Protein AF-A6K7Y2-F1 (afdb_monomer_lite)

pLDDT: mean 71.73, std 15.83, range [39.34, 93.88]

Structure (mmCIF, N/CA/C/O backbone):
data_AF-A6K7Y2-F1
#
_entry.id   AF-A6K7Y2-F1
#
loop_
_atom_site.group_PDB
_atom_site.id
_atom_site.type_symbol
_atom_site.label_atom_id
_atom_site.label_alt_id
_atom_site.label_comp_id
_atom_site.label_asym_id
_atom_site.label_entity_id
_atom_site.label_seq_id
_atom_site.pdbx_PDB_ins_code
_atom_site.Cartn_x
_atom_site.Cartn_y
_atom_site.Cartn_z
_atom_site.occupancy
_atom_site.B_iso_or_equiv
_atom_site.auth_seq_id
_atom_site.auth_comp_id
_atom_site.auth_asym_id
_atom_site.auth_atom_id
_atom_site.pdbx_PDB_model_num
ATOM 1 N N . MET A 1 1 ? -3.260 12.519 -12.152 1.00 41.50 1 MET A N 1
ATOM 2 C CA . MET A 1 1 ? -4.536 11.774 -12.155 1.00 41.50 1 MET A CA 1
ATOM 3 C C . MET A 1 1 ? -4.390 10.602 -11.204 1.00 41.50 1 MET A C 1
ATOM 5 O O . MET A 1 1 ? -3.551 9.749 -11.448 1.00 41.50 1 MET A O 1
ATOM 9 N N . SER A 1 2 ? -5.113 10.604 -10.088 1.00 49.97 2 SER A N 1
ATOM 10 C CA . SER A 1 2 ? -5.206 9.451 -9.190 1.00 49.97 2 SER A CA 1
ATOM 11 C C . SER A 1 2 ? -6.330 8.547 -9.696 1.00 49.97 2 SER A C 1
ATOM 13 O O . SER A 1 2 ? -7.501 8.875 -9.508 1.00 49.97 2 SER A O 1
ATOM 15 N N . SER A 1 3 ? -5.994 7.454 -10.381 1.00 60.72 3 SER A N 1
ATOM 16 C CA . SER A 1 3 ? -6.990 6.433 -10.718 1.00 60.72 3 SER A CA 1
ATOM 17 C C . SER A 1 3 ? -7.332 5.643 -9.455 1.00 60.72 3 SER A C 1
ATOM 19 O O . SER A 1 3 ? -6.445 5.098 -8.799 1.00 60.72 3 SER A O 1
ATOM 21 N N . LEU A 1 4 ? -8.612 5.640 -9.084 1.00 67.31 4 LEU A N 1
ATOM 22 C CA . LEU A 1 4 ? -9.152 4.830 -7.994 1.00 67.31 4 LEU A CA 1
ATOM 23 C C . LEU A 1 4 ? -9.665 3.520 -8.586 1.00 67.31 4 LEU A C 1
ATOM 25 O O . LEU A 1 4 ? -10.764 3.475 -9.132 1.00 67.31 4 LEU A O 1
ATOM 29 N N . GLU A 1 5 ? -8.868 2.467 -8.459 1.00 81.81 5 GLU A N 1
ATOM 30 C CA . GLU A 1 5 ? -9.258 1.112 -8.848 1.00 81.81 5 GLU A CA 1
ATOM 31 C C . GLU A 1 5 ? -9.971 0.414 -7.682 1.00 81.81 5 GLU A C 1
ATOM 33 O O . GLU A 1 5 ? -9.577 0.554 -6.520 1.00 81.81 5 GLU A O 1
ATOM 38 N N . ARG A 1 6 ? -11.043 -0.329 -7.978 1.00 88.56 6 ARG A N 1
ATOM 39 C CA . ARG A 1 6 ? -11.842 -1.069 -6.986 1.00 88.56 6 ARG A CA 1
ATOM 40 C C . ARG A 1 6 ? -11.952 -2.533 -7.395 1.00 88.56 6 ARG A C 1
ATOM 42 O O . ARG A 1 6 ? -12.102 -2.838 -8.571 1.00 88.56 6 ARG A O 1
ATOM 49 N N . GLY A 1 7 ? -11.929 -3.428 -6.413 1.00 90.06 7 GLY A N 1
ATOM 50 C CA . GLY A 1 7 ? -12.054 -4.870 -6.621 1.00 90.06 7 GLY A CA 1
ATOM 51 C C . GLY A 1 7 ? -12.639 -5.572 -5.399 1.00 90.06 7 GLY A C 1
ATOM 52 O O . GLY A 1 7 ? -12.843 -4.949 -4.357 1.00 90.06 7 GLY A O 1
ATOM 53 N N . ILE A 1 8 ? -12.919 -6.868 -5.538 1.00 90.81 8 ILE A N 1
ATOM 54 C CA . ILE A 1 8 ? -13.474 -7.713 -4.474 1.00 90.81 8 ILE A CA 1
ATOM 55 C C . ILE A 1 8 ? -12.452 -8.796 -4.131 1.00 90.81 8 ILE A C 1
ATOM 57 O O . ILE A 1 8 ? -11.921 -9.456 -5.023 1.00 90.81 8 ILE A O 1
ATOM 61 N N . ILE A 1 9 ? -12.204 -8.986 -2.835 1.00 90.25 9 ILE A N 1
ATOM 62 C CA . ILE A 1 9 ? -11.403 -10.094 -2.311 1.00 90.25 9 ILE A CA 1
ATOM 63 C C . ILE A 1 9 ? -12.383 -11.198 -1.886 1.00 90.25 9 ILE A C 1
ATOM 65 O O . ILE A 1 9 ? -13.234 -10.935 -1.032 1.00 90.25 9 ILE A O 1
ATOM 69 N N . PRO A 1 10 ? -12.331 -12.402 -2.481 1.00 91.75 10 PRO A N 1
ATOM 70 C CA . PRO A 1 10 ? -13.220 -13.495 -2.098 1.00 91.75 10 PRO A CA 1
ATOM 71 C C . PRO A 1 10 ? -12.954 -13.958 -0.658 1.00 91.75 10 PRO A C 1
ATOM 73 O O . PRO A 1 10 ? -11.837 -13.855 -0.149 1.00 91.75 10 PRO A O 1
ATOM 76 N N . ALA A 1 11 ? -13.983 -14.496 0.003 1.00 89.12 11 ALA A N 1
ATOM 77 C CA . ALA A 1 11 ? -13.859 -15.025 1.360 1.00 89.12 11 ALA A CA 1
ATOM 78 C C . ALA A 1 11 ? -12.820 -16.157 1.409 1.00 89.12 11 ALA A C 1
ATOM 80 O O . ALA A 1 11 ? -12.877 -17.081 0.599 1.00 89.12 11 ALA A O 1
ATOM 81 N N . ASN A 1 12 ? -11.878 -16.076 2.354 1.00 88.38 12 ASN A N 1
ATOM 82 C CA . ASN A 1 12 ? -10.736 -16.995 2.478 1.00 88.38 12 ASN A CA 1
ATOM 83 C C . ASN A 1 12 ? -9.901 -17.154 1.193 1.00 88.38 12 ASN A C 1
ATOM 85 O O . ASN A 1 12 ? -9.228 -18.169 1.021 1.00 88.38 12 ASN A O 1
ATOM 89 N N . GLY A 1 13 ? -9.950 -16.178 0.286 1.00 89.75 13 GLY A N 1
ATOM 90 C CA . GLY A 1 13 ? -9.167 -16.185 -0.942 1.00 89.75 13 GLY A CA 1
ATOM 91 C C . GLY A 1 13 ? -8.154 -15.049 -1.006 1.00 89.75 13 GLY A C 1
ATOM 92 O O . GLY A 1 13 ? -7.900 -14.342 -0.032 1.00 89.75 13 GLY A O 1
ATOM 93 N N . GLU A 1 14 ? -7.576 -14.879 -2.190 1.00 90.69 14 GLU A N 1
ATOM 94 C CA . GLU A 1 14 ? -6.551 -13.881 -2.484 1.00 90.69 14 GLU A CA 1
ATOM 95 C C . GLU A 1 14 ? -6.985 -13.052 -3.699 1.00 90.69 14 GLU A C 1
ATOM 97 O O . GLU A 1 14 ? -7.597 -13.573 -4.633 1.00 90.69 14 GLU A O 1
ATOM 102 N N . ALA A 1 15 ? -6.650 -11.762 -3.699 1.00 89.12 15 ALA A N 1
ATOM 103 C CA . ALA A 1 15 ? -6.773 -10.900 -4.867 1.00 89.12 15 ALA A CA 1
ATOM 104 C C . ALA A 1 15 ? -5.389 -10.382 -5.264 1.00 89.12 15 ALA A C 1
ATOM 106 O O . ALA A 1 15 ? -4.641 -9.870 -4.431 1.00 89.12 15 ALA A O 1
ATOM 107 N N . ARG A 1 16 ? -5.055 -10.490 -6.551 1.00 89.62 16 ARG A N 1
ATOM 108 C CA . ARG A 1 16 ? -3.778 -10.020 -7.091 1.00 89.62 16 ARG A CA 1
ATOM 109 C C . ARG A 1 16 ? -3.908 -8.594 -7.602 1.00 89.62 16 ARG A C 1
ATOM 111 O O . ARG A 1 16 ? -4.732 -8.319 -8.468 1.00 89.62 16 ARG A O 1
ATOM 118 N N . VAL A 1 17 ? -3.048 -7.712 -7.104 1.00 87.62 17 VAL A N 1
ATOM 119 C CA . VAL A 1 17 ? -2.916 -6.335 -7.591 1.00 87.62 17 VAL A CA 1
ATOM 120 C C . VAL A 1 17 ? -1.608 -6.221 -8.362 1.00 87.62 17 VAL A C 1
ATOM 122 O O . VAL A 1 17 ? -0.537 -6.502 -7.825 1.00 87.62 17 VAL A O 1
ATOM 125 N N . THR A 1 18 ? -1.684 -5.815 -9.627 1.00 89.88 18 THR A N 1
ATOM 126 C CA . THR A 1 18 ? -0.509 -5.648 -10.489 1.00 89.88 18 THR A CA 1
ATOM 127 C C . THR A 1 18 ? -0.194 -4.171 -10.663 1.00 89.88 18 THR A C 1
ATOM 129 O O . THR A 1 18 ? -1.013 -3.405 -11.163 1.00 89.88 18 THR A O 1
ATOM 132 N N . VAL A 1 19 ? 1.019 -3.775 -10.280 1.00 88.00 19 VAL A N 1
ATOM 133 C CA . VAL A 1 19 ? 1.530 -2.414 -10.467 1.00 88.00 19 VAL A CA 1
ATOM 134 C C . VAL A 1 19 ? 2.485 -2.420 -11.655 1.00 88.00 19 VAL A C 1
ATOM 136 O O . VAL A 1 19 ? 3.505 -3.105 -11.626 1.00 88.00 19 VAL A O 1
ATOM 139 N N . THR A 1 20 ? 2.158 -1.660 -12.701 1.00 90.12 20 THR A N 1
ATOM 140 C CA . THR A 1 20 ? 2.992 -1.564 -13.907 1.00 90.12 20 THR A CA 1
ATOM 141 C C . THR A 1 20 ? 3.790 -0.267 -13.890 1.00 90.12 20 THR A C 1
ATOM 143 O O . THR A 1 20 ? 3.221 0.823 -13.869 1.00 90.12 20 THR A O 1
ATOM 146 N N . PHE A 1 21 ? 5.117 -0.380 -13.924 1.00 88.94 21 PHE A N 1
ATOM 147 C CA . PHE A 1 21 ? 6.033 0.756 -13.986 1.00 88.94 21 PHE A CA 1
ATOM 148 C C . PHE A 1 21 ? 6.530 0.954 -15.424 1.00 88.94 21 PHE A C 1
ATOM 150 O O . PHE A 1 21 ? 7.311 0.148 -15.920 1.00 88.94 21 PHE A O 1
ATOM 157 N N . THR A 1 22 ? 6.079 2.028 -16.084 1.00 89.06 22 THR A N 1
ATOM 158 C CA . THR A 1 22 ? 6.479 2.389 -17.461 1.00 89.06 22 THR A CA 1
ATOM 159 C C . THR A 1 22 ? 7.150 3.769 -17.461 1.00 89.06 22 THR A C 1
ATOM 161 O O . THR A 1 22 ? 6.480 4.782 -17.674 1.00 89.06 22 THR A O 1
ATOM 164 N N . PRO A 1 23 ? 8.450 3.852 -17.130 1.00 87.56 23 PRO A N 1
ATOM 165 C CA . PRO A 1 23 ? 9.168 5.120 -17.056 1.00 87.56 23 PRO A CA 1
ATOM 166 C C . PRO A 1 23 ? 9.392 5.726 -18.446 1.00 87.56 23 PRO A C 1
ATOM 168 O O . PRO A 1 23 ? 9.835 5.042 -19.363 1.00 87.56 23 PRO A O 1
ATOM 171 N N . ILE A 1 24 ? 9.146 7.031 -18.583 1.00 84.50 24 ILE A N 1
ATOM 172 C CA . ILE A 1 24 ? 9.456 7.800 -19.807 1.00 84.50 24 ILE A CA 1
ATOM 173 C C . ILE A 1 24 ? 10.901 8.328 -19.766 1.00 84.50 24 ILE A C 1
ATOM 175 O O . ILE A 1 24 ? 11.520 8.567 -20.799 1.00 84.50 24 ILE A O 1
ATOM 179 N N . GLN A 1 25 ? 11.445 8.512 -18.562 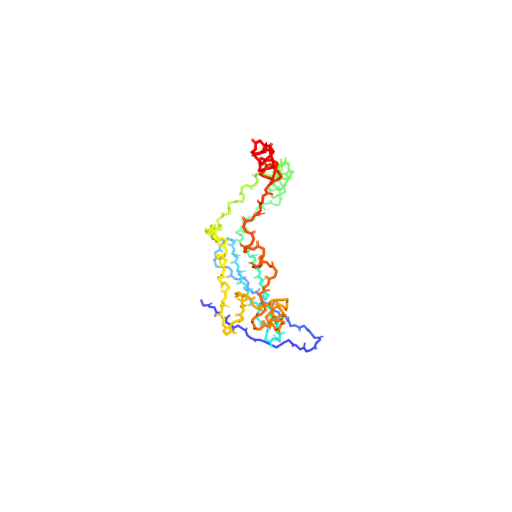1.00 84.12 25 GLN A N 1
ATOM 180 C CA . GLN A 1 25 ? 12.785 9.039 -18.318 1.00 84.12 25 GLN A CA 1
ATOM 181 C C . GLN A 1 25 ? 13.542 8.124 -17.356 1.00 84.12 25 GLN A C 1
ATOM 183 O O . GLN A 1 25 ? 12.943 7.444 -16.518 1.00 84.12 25 GLN A O 1
ATOM 188 N N . TYR A 1 26 ? 14.867 8.128 -17.472 1.00 88.50 26 TYR A N 1
ATOM 189 C CA . TYR A 1 26 ? 15.739 7.435 -16.534 1.00 88.50 26 TYR A CA 1
ATOM 190 C C . TYR A 1 26 ? 15.726 8.117 -15.168 1.00 88.50 26 TYR A C 1
ATOM 192 O O . TYR A 1 26 ? 15.689 9.342 -15.066 1.00 88.50 26 TYR A O 1
ATOM 200 N N . GLY A 1 27 ? 15.781 7.313 -14.115 1.00 86.12 27 GLY A N 1
ATOM 201 C CA . GLY A 1 27 ? 15.777 7.777 -12.741 1.00 86.12 27 GLY A CA 1
ATOM 202 C C . GLY A 1 27 ? 15.147 6.775 -11.786 1.00 86.12 27 GLY A C 1
ATOM 203 O O . GLY A 1 27 ? 14.819 5.640 -12.137 1.00 86.12 27 GLY A O 1
ATOM 204 N N . ILE A 1 28 ? 14.978 7.226 -10.549 1.00 89.38 28 ILE A N 1
ATOM 205 C CA . ILE A 1 28 ? 14.289 6.496 -9.490 1.00 89.38 28 ILE A CA 1
ATOM 206 C C . ILE A 1 28 ? 12.922 7.148 -9.311 1.00 89.38 28 ILE A C 1
ATOM 208 O O . ILE A 1 28 ? 12.830 8.362 -9.143 1.00 89.38 28 ILE A O 1
ATOM 212 N N . ALA A 1 29 ? 11.867 6.344 -9.341 1.00 88.62 29 ALA A N 1
ATOM 213 C CA . ALA A 1 29 ? 10.510 6.779 -9.065 1.00 88.62 29 ALA A CA 1
ATOM 214 C C . ALA A 1 29 ? 9.993 6.033 -7.838 1.00 88.62 29 ALA A C 1
ATOM 216 O O . ALA A 1 29 ? 10.083 4.809 -7.759 1.00 88.62 29 ALA A O 1
ATOM 217 N N . GLN A 1 30 ? 9.429 6.772 -6.889 1.00 90.38 30 GLN A N 1
ATOM 218 C CA . GLN A 1 30 ? 8.773 6.199 -5.724 1.00 90.38 30 GLN A CA 1
ATOM 219 C C . GLN A 1 30 ? 7.297 6.578 -5.749 1.00 90.38 30 GLN A C 1
ATOM 221 O O . GLN A 1 30 ? 6.949 7.739 -5.961 1.00 90.38 30 GLN A O 1
ATOM 226 N N . ILE A 1 31 ? 6.432 5.597 -5.522 1.00 89.69 31 ILE A N 1
ATOM 227 C CA . ILE A 1 31 ? 4.991 5.793 -5.415 1.00 89.69 31 ILE A CA 1
ATOM 228 C C . ILE A 1 31 ? 4.494 5.179 -4.114 1.00 89.69 31 ILE A C 1
ATOM 230 O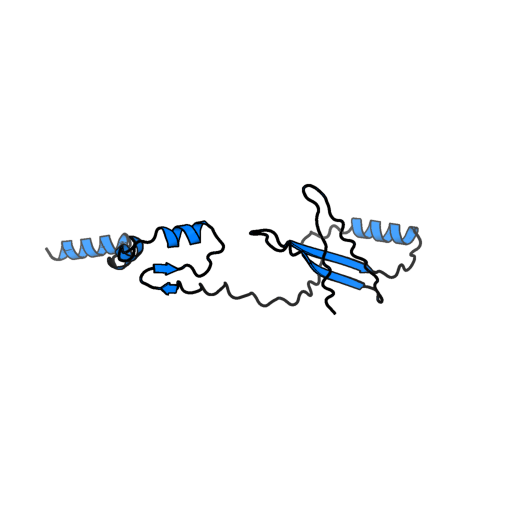 O . ILE A 1 31 ? 4.908 4.090 -3.713 1.00 89.69 31 ILE A O 1
ATOM 234 N N . LYS A 1 32 ? 3.587 5.901 -3.459 1.00 92.06 32 LYS A N 1
ATOM 235 C CA . LYS A 1 32 ? 2.827 5.414 -2.315 1.00 92.06 32 LYS A CA 1
ATOM 236 C C . LYS A 1 32 ? 1.404 5.113 -2.753 1.00 92.06 32 LYS A C 1
ATOM 238 O O . LYS A 1 32 ? 0.757 5.965 -3.358 1.00 92.06 32 LYS A O 1
ATOM 243 N N . ILE A 1 33 ? 0.930 3.916 -2.436 1.00 89.62 33 ILE A N 1
ATOM 244 C CA . ILE A 1 33 ? -0.433 3.467 -2.710 1.00 89.62 33 ILE A CA 1
ATOM 245 C C . ILE A 1 33 ? -1.069 3.089 -1.377 1.00 89.62 33 ILE A C 1
ATOM 247 O O . ILE A 1 33 ? -0.458 2.392 -0.571 1.00 89.62 33 ILE A O 1
ATOM 251 N N . GLN A 1 34 ? -2.295 3.554 -1.150 1.00 91.06 34 GLN A N 1
ATOM 252 C CA . GLN A 1 34 ? -3.089 3.175 0.014 1.00 91.06 34 GLN A CA 1
ATOM 253 C C . GLN A 1 34 ? -4.179 2.196 -0.411 1.00 91.06 34 GLN A C 1
ATOM 255 O O . GLN A 1 34 ? -5.030 2.532 -1.234 1.00 91.06 34 GLN A O 1
ATOM 260 N N . LEU A 1 35 ? -4.161 0.997 0.165 1.00 88.81 35 LEU A N 1
ATOM 261 C CA . LEU A 1 35 ? -5.204 -0.003 -0.017 1.00 88.81 35 LEU A CA 1
ATOM 262 C C . LEU A 1 35 ? -6.250 0.147 1.090 1.00 88.81 35 LEU A C 1
ATOM 264 O O . LEU A 1 35 ? -5.975 -0.112 2.261 1.00 88.81 35 LEU A O 1
ATOM 268 N N . TRP A 1 36 ? -7.457 0.541 0.697 1.00 89.81 36 TRP A N 1
ATOM 269 C CA . TRP A 1 36 ? -8.609 0.661 1.584 1.00 89.81 36 TRP A CA 1
ATOM 270 C C . TRP A 1 36 ? -9.469 -0.596 1.487 1.00 89.81 36 TRP A C 1
ATOM 272 O O . TRP A 1 36 ? -10.002 -0.896 0.419 1.00 89.81 36 TRP A O 1
ATOM 282 N N . ILE A 1 37 ? -9.631 -1.315 2.598 1.00 89.19 37 ILE A N 1
ATOM 283 C CA . ILE A 1 37 ? -10.541 -2.460 2.674 1.00 89.19 37 ILE A CA 1
ATOM 284 C C . ILE A 1 37 ? -11.819 -2.006 3.377 1.00 89.19 37 ILE A C 1
ATOM 286 O O . ILE A 1 37 ? -11.783 -1.565 4.523 1.00 89.19 37 ILE A O 1
ATOM 290 N N . SER A 1 38 ? -12.965 -2.131 2.706 1.00 86.69 38 SER A N 1
ATOM 291 C CA . SER A 1 38 ? -14.288 -1.821 3.270 1.00 86.69 38 SER A CA 1
ATOM 292 C C . SER A 1 38 ? -14.780 -2.920 4.223 1.00 86.69 38 SER A C 1
ATOM 294 O O . SER A 1 38 ? -15.881 -3.442 4.074 1.00 86.69 38 SER A O 1
ATOM 296 N N . GLN A 1 39 ? -13.946 -3.294 5.192 1.00 85.69 39 GLN A N 1
ATOM 297 C CA . GLN A 1 39 ? -14.276 -4.219 6.272 1.00 85.69 39 GLN A CA 1
ATOM 298 C C . GLN A 1 39 ? -14.377 -3.448 7.594 1.00 85.69 39 GLN A C 1
ATOM 300 O O . GLN A 1 39 ? -13.735 -2.411 7.778 1.00 85.69 39 GLN A O 1
ATOM 305 N N . PHE A 1 40 ? -15.191 -3.953 8.523 1.00 84.94 40 PHE A N 1
ATOM 306 C CA . PHE A 1 40 ? -15.352 -3.357 9.845 1.00 84.94 40 PHE A CA 1
ATOM 307 C C . PHE A 1 40 ? -14.001 -3.212 10.566 1.00 84.94 40 PHE A C 1
ATOM 309 O O . PHE A 1 40 ? -13.258 -4.183 10.695 1.00 84.94 40 PHE A O 1
ATOM 316 N N . ASN A 1 41 ? -13.709 -1.996 11.036 1.00 82.62 41 ASN A N 1
ATOM 317 C CA . ASN A 1 41 ? -12.486 -1.639 11.762 1.00 82.62 41 ASN A CA 1
ATOM 318 C C . ASN A 1 41 ? -11.164 -1.932 11.013 1.00 82.62 41 ASN A C 1
ATOM 320 O O . ASN A 1 41 ? -10.139 -2.206 11.638 1.00 82.62 41 ASN A O 1
ATOM 324 N N . SER A 1 42 ? -11.173 -1.890 9.677 1.00 85.12 42 SER A N 1
ATOM 325 C CA . SER A 1 42 ? -9.952 -2.040 8.883 1.00 85.12 42 SER A CA 1
ATOM 326 C C . SER A 1 42 ? -9.185 -0.720 8.777 1.00 85.12 42 SER A C 1
ATOM 328 O O . SER A 1 42 ? -9.772 0.340 8.549 1.00 85.12 42 SER A O 1
ATOM 330 N N . GLN A 1 43 ? -7.862 -0.787 8.929 1.00 89.94 43 GLN A N 1
ATOM 331 C CA . GLN A 1 43 ? -6.964 0.338 8.681 1.00 89.94 43 GLN A CA 1
ATOM 332 C C . GLN A 1 43 ? -6.407 0.256 7.252 1.00 89.94 43 GLN A C 1
ATOM 334 O O . GLN A 1 43 ? -6.126 -0.848 6.781 1.00 89.94 43 GLN A O 1
ATOM 339 N N . PRO A 1 44 ? -6.214 1.390 6.555 1.00 91.69 44 PRO A N 1
ATOM 340 C CA . PRO A 1 44 ? -5.621 1.381 5.224 1.00 91.69 44 PRO A CA 1
ATOM 341 C C . PRO A 1 44 ? -4.199 0.820 5.253 1.00 91.69 44 PRO A C 1
ATOM 343 O O . PRO A 1 44 ? -3.384 1.218 6.087 1.00 91.69 44 PRO A O 1
ATOM 346 N N . TYR A 1 45 ? -3.875 -0.051 4.302 1.00 89.81 45 TYR A N 1
ATOM 347 C CA . TYR A 1 45 ? -2.516 -0.560 4.146 1.00 89.81 45 TYR A CA 1
ATOM 348 C C . TYR A 1 45 ? -1.718 0.395 3.257 1.00 89.81 45 TYR A C 1
ATOM 350 O O . TYR A 1 45 ? -2.090 0.636 2.108 1.00 89.81 45 TYR A O 1
ATOM 358 N N . GLU A 1 46 ? -0.622 0.948 3.780 1.00 91.94 46 GLU A N 1
ATOM 359 C CA . GLU A 1 46 ? 0.303 1.772 2.998 1.00 91.94 46 GLU A CA 1
ATOM 360 C C . GLU A 1 46 ? 1.358 0.884 2.332 1.00 91.94 46 GLU A C 1
ATOM 362 O O . GLU A 1 46 ? 2.165 0.233 2.996 1.00 91.94 46 GLU A O 1
ATOM 367 N N . CYS A 1 47 ? 1.367 0.876 1.002 1.00 89.06 47 CYS A N 1
ATOM 368 C CA . CYS A 1 47 ? 2.361 0.185 0.197 1.00 89.06 47 CYS A CA 1
ATOM 369 C C . CYS A 1 47 ? 3.252 1.210 -0.506 1.00 89.06 47 CYS A C 1
ATOM 371 O O . CYS A 1 47 ? 2.765 2.120 -1.182 1.00 89.06 47 CYS A O 1
ATOM 373 N N . VAL A 1 48 ? 4.567 1.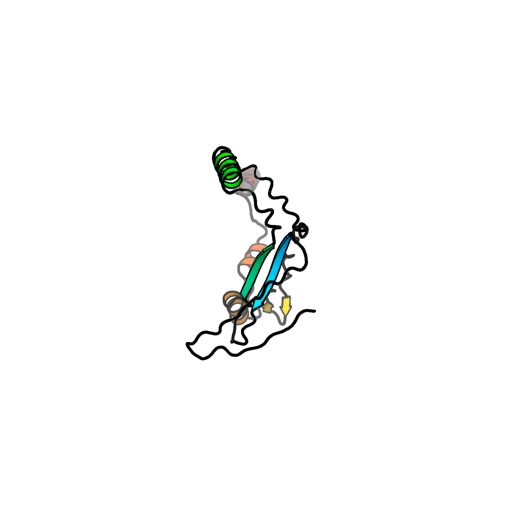051 -0.370 1.00 92.62 48 VAL A N 1
ATOM 374 C CA . VAL A 1 48 ? 5.559 1.916 -1.013 1.00 92.62 48 VAL A CA 1
ATOM 375 C C . VAL A 1 48 ? 6.295 1.110 -2.071 1.00 92.62 48 VAL A C 1
ATOM 377 O O . VAL A 1 48 ? 6.943 0.115 -1.756 1.00 92.62 48 VAL A O 1
ATOM 380 N N . PHE A 1 49 ? 6.212 1.553 -3.321 1.00 91.81 49 PHE A N 1
ATOM 381 C CA . PHE A 1 49 ? 6.907 0.933 -4.441 1.00 91.81 49 PHE A CA 1
ATOM 382 C C . PHE A 1 49 ? 8.012 1.860 -4.929 1.00 91.81 49 PHE A C 1
ATOM 384 O O . PHE A 1 49 ? 7.782 3.051 -5.148 1.00 91.81 49 PHE A O 1
ATOM 391 N N . THR A 1 50 ? 9.200 1.298 -5.132 1.00 93.88 50 THR A N 1
ATOM 392 C CA . THR A 1 50 ? 10.353 2.011 -5.684 1.00 93.88 50 THR A CA 1
ATOM 393 C C . THR A 1 50 ? 10.741 1.351 -6.999 1.00 93.88 50 THR A C 1
ATOM 395 O O . THR A 1 50 ? 11.228 0.222 -7.015 1.00 93.88 50 THR A O 1
ATOM 398 N N . GLY A 1 51 ? 10.500 2.050 -8.105 1.00 90.88 51 GLY A N 1
ATOM 399 C CA . GLY A 1 51 ? 10.942 1.666 -9.439 1.00 90.88 51 GLY A CA 1
ATOM 400 C C . GLY A 1 51 ? 12.247 2.372 -9.784 1.00 90.88 51 GLY A C 1
ATOM 401 O O . GLY A 1 51 ? 12.420 3.553 -9.487 1.00 90.88 51 GLY A O 1
ATOM 402 N N . THR A 1 52 ? 13.173 1.663 -10.423 1.00 90.12 52 THR A N 1
ATOM 403 C CA . THR A 1 52 ? 14.406 2.271 -10.934 1.00 90.12 52 THR A CA 1
ATOM 404 C C . THR A 1 52 ? 14.537 2.000 -12.423 1.00 90.12 52 THR A C 1
ATOM 406 O O . THR A 1 52 ? 14.278 0.893 -12.890 1.00 90.12 52 THR A O 1
ATOM 409 N N . CYS A 1 53 ? 14.907 3.032 -13.170 1.00 86.81 53 CYS A N 1
ATOM 410 C CA . CYS A 1 53 ? 15.127 2.997 -14.603 1.00 86.81 53 CYS A CA 1
ATOM 411 C C . CYS A 1 53 ? 16.516 3.567 -14.867 1.00 86.81 53 CYS A C 1
ATOM 413 O O . CYS A 1 53 ? 16.727 4.771 -14.740 1.00 86.81 53 CYS A O 1
ATOM 415 N N . HIS A 1 54 ? 17.473 2.713 -15.205 1.00 79.12 54 HIS A N 1
ATOM 416 C CA . HIS A 1 54 ? 18.831 3.143 -15.515 1.00 79.12 54 HIS A CA 1
ATOM 417 C C . HIS A 1 54 ? 19.085 2.963 -17.008 1.00 79.12 54 HIS A C 1
ATOM 419 O O . HIS A 1 54 ? 18.674 1.937 -17.561 1.00 79.12 54 HIS A O 1
ATOM 425 N N . PRO A 1 55 ? 19.768 3.914 -17.669 1.00 77.94 55 PRO A N 1
ATOM 426 C CA . PRO A 1 55 ? 20.262 3.666 -19.006 1.00 77.94 55 PRO A CA 1
ATOM 427 C C . PRO A 1 55 ? 21.268 2.533 -18.872 1.00 77.94 55 PRO A C 1
ATOM 429 O O . PRO A 1 55 ? 22.291 2.675 -18.200 1.00 77.94 55 PRO A O 1
ATOM 432 N N . ASN A 1 56 ? 20.967 1.386 -19.470 1.00 62.81 56 ASN A N 1
ATOM 433 C CA . ASN A 1 56 ? 21.957 0.337 -19.611 1.00 62.81 56 ASN A CA 1
ATOM 434 C C . ASN A 1 56 ? 22.949 0.814 -20.676 1.00 62.81 56 ASN A C 1
ATOM 436 O O . ASN A 1 56 ? 22.845 0.467 -21.849 1.00 62.81 56 ASN A O 1
ATOM 440 N N . ILE A 1 57 ? 23.879 1.686 -20.278 1.00 60.44 57 ILE A N 1
ATOM 441 C CA . ILE A 1 57 ? 25.151 1.797 -20.979 1.00 60.44 57 ILE A CA 1
ATOM 442 C C . ILE A 1 57 ? 25.749 0.416 -20.779 1.00 60.44 57 ILE A C 1
ATOM 444 O O . ILE A 1 57 ? 26.186 0.101 -19.674 1.00 60.44 57 ILE A O 1
ATOM 448 N N . ALA A 1 58 ? 25.637 -0.434 -21.797 1.00 58.19 58 ALA A N 1
ATOM 449 C CA . ALA A 1 58 ? 26.158 -1.786 -21.777 1.00 58.19 58 ALA A CA 1
ATOM 450 C C . ALA A 1 58 ? 27.675 -1.706 -21.574 1.00 58.19 58 ALA A C 1
ATOM 452 O O . ALA A 1 58 ? 28.445 -1.632 -22.529 1.00 58.19 58 ALA A O 1
ATOM 453 N N . LEU A 1 59 ? 28.105 -1.648 -20.315 1.00 59.50 59 LEU A N 1
ATOM 454 C CA . LEU A 1 59 ? 29.505 -1.755 -19.964 1.00 59.50 59 LEU A CA 1
ATOM 455 C C . LEU A 1 59 ? 29.928 -3.178 -20.337 1.00 59.50 59 LEU A C 1
ATOM 457 O O . LEU A 1 59 ? 29.214 -4.128 -19.988 1.00 59.50 59 LEU A O 1
ATOM 461 N N . PRO A 1 60 ? 31.059 -3.360 -21.038 1.00 68.69 60 PRO A N 1
ATOM 462 C CA . PRO A 1 60 ? 31.624 -4.683 -21.249 1.00 68.69 60 PRO A CA 1
ATOM 463 C C . PRO A 1 60 ? 31.683 -5.426 -19.910 1.00 68.69 60 PRO A C 1
ATOM 465 O O . PRO A 1 60 ? 32.049 -4.836 -18.891 1.00 68.69 60 PRO A O 1
ATOM 468 N N . LEU A 1 61 ? 31.319 -6.713 -19.897 1.00 69.12 61 LEU A N 1
ATOM 469 C CA . LEU A 1 61 ? 31.233 -7.544 -18.683 1.00 69.12 61 LEU A CA 1
ATOM 470 C C . LEU A 1 61 ? 32.476 -7.412 -17.777 1.00 69.12 61 LEU A C 1
ATOM 472 O O . LEU A 1 61 ? 32.376 -7.476 -16.551 1.00 69.12 61 LEU A O 1
ATOM 476 N N . GLU A 1 62 ? 33.635 -7.183 -18.391 1.00 66.62 62 GLU A N 1
ATOM 477 C CA . GLU A 1 62 ? 34.920 -6.988 -17.730 1.00 66.62 62 GLU A CA 1
ATOM 478 C C . GLU A 1 62 ? 35.012 -5.674 -16.933 1.00 66.62 62 GLU A C 1
ATOM 480 O O . GLU A 1 62 ? 35.527 -5.653 -15.815 1.00 66.62 62 GLU A O 1
ATOM 485 N N . GLU A 1 63 ? 34.461 -4.577 -17.455 1.00 65.00 63 GLU A N 1
ATOM 486 C CA . GLU A 1 63 ? 34.394 -3.294 -16.747 1.00 65.00 63 GLU A CA 1
ATOM 487 C C . GLU A 1 63 ? 33.364 -3.331 -15.618 1.00 65.00 63 GLU A C 1
ATOM 489 O O . GLU A 1 63 ? 33.632 -2.827 -14.525 1.00 65.00 63 GLU A O 1
ATOM 494 N N . PHE A 1 64 ? 32.233 -4.012 -15.834 1.00 65.62 64 PHE A N 1
ATOM 495 C CA . PHE A 1 64 ? 31.233 -4.249 -14.792 1.00 65.62 64 PHE A CA 1
ATOM 496 C C . PHE A 1 64 ? 31.823 -5.035 -13.611 1.00 65.62 64 PHE A C 1
ATOM 498 O O . PHE A 1 64 ? 31.659 -4.635 -12.456 1.00 65.62 64 PHE A O 1
ATOM 505 N N . LYS A 1 65 ? 32.575 -6.115 -13.881 1.00 69.06 65 LYS A N 1
ATOM 506 C CA . LYS A 1 65 ? 33.284 -6.882 -12.841 1.00 69.06 65 LYS A CA 1
ATOM 507 C C . LYS A 1 65 ? 34.318 -6.026 -12.109 1.00 69.06 65 LYS A C 1
ATOM 509 O O . LYS A 1 65 ? 34.301 -5.980 -10.883 1.00 69.06 65 LYS A O 1
ATOM 514 N N . ARG A 1 66 ? 35.152 -5.273 -12.839 1.00 69.50 66 ARG A N 1
ATOM 515 C CA . ARG A 1 66 ? 36.159 -4.369 -12.250 1.00 69.50 66 ARG A CA 1
ATOM 516 C C . ARG A 1 66 ? 35.548 -3.298 -11.345 1.0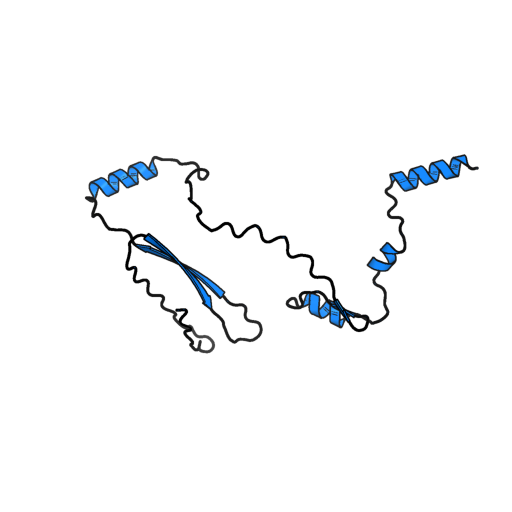0 69.50 66 ARG A C 1
ATOM 518 O O . ARG A 1 66 ? 36.107 -3.022 -10.284 1.00 69.50 66 ARG A O 1
ATOM 525 N N . LEU A 1 67 ? 34.431 -2.686 -11.741 1.00 64.12 67 LEU A N 1
ATOM 526 C CA . LEU A 1 67 ? 33.730 -1.689 -10.923 1.00 64.12 67 LEU A CA 1
ATOM 527 C C . LEU A 1 67 ? 33.099 -2.318 -9.678 1.00 64.12 67 LEU A C 1
ATOM 529 O O . LEU A 1 67 ? 33.228 -1.766 -8.586 1.00 64.12 67 LEU A O 1
ATOM 533 N N . ASN A 1 68 ? 32.478 -3.490 -9.815 1.00 62.09 68 ASN A N 1
ATOM 534 C CA . ASN A 1 68 ? 31.853 -4.187 -8.694 1.00 62.09 68 ASN A CA 1
ATOM 535 C C . ASN A 1 68 ? 32.901 -4.687 -7.678 1.00 62.09 68 ASN A C 1
ATOM 537 O O . ASN A 1 68 ? 32.729 -4.529 -6.472 1.00 62.09 68 ASN A O 1
ATOM 541 N N . ASP A 1 69 ? 34.046 -5.192 -8.145 1.00 65.56 69 ASP A N 1
ATOM 542 C CA . ASP A 1 69 ? 35.160 -5.603 -7.280 1.00 65.56 69 ASP A CA 1
ATOM 543 C C . ASP A 1 69 ? 35.851 -4.410 -6.599 1.00 65.56 69 ASP A C 1
ATOM 545 O O . ASP A 1 69 ? 36.318 -4.530 -5.464 1.00 65.56 69 ASP A O 1
ATOM 549 N N . ARG A 1 70 ? 35.878 -3.232 -7.242 1.00 58.88 70 ARG A N 1
ATOM 550 C CA . ARG A 1 70 ? 36.297 -1.975 -6.597 1.00 58.88 70 ARG A CA 1
ATOM 551 C C . ARG A 1 70 ? 35.297 -1.526 -5.534 1.00 58.88 70 ARG A C 1
ATOM 553 O O . ARG A 1 70 ? 35.727 -1.134 -4.455 1.00 58.88 70 ARG A O 1
ATOM 560 N N . SER A 1 71 ? 33.995 -1.632 -5.800 1.00 56.78 71 SER A N 1
ATOM 561 C CA . SER A 1 71 ? 32.939 -1.286 -4.839 1.00 56.78 71 SER A CA 1
ATOM 562 C C . SER A 1 71 ? 32.981 -2.181 -3.594 1.00 56.78 71 SER A C 1
ATOM 564 O O . SER A 1 71 ? 32.876 -1.676 -2.481 1.00 56.78 71 SER A O 1
ATOM 566 N N . LYS A 1 72 ? 33.280 -3.478 -3.752 1.00 59.62 72 LYS A N 1
ATOM 567 C CA . LYS A 1 72 ? 33.480 -4.423 -2.635 1.00 59.62 72 LYS A CA 1
ATOM 568 C C . LYS A 1 72 ? 34.734 -4.154 -1.793 1.00 59.62 72 LYS A C 1
ATOM 570 O O . LYS A 1 72 ? 34.794 -4.591 -0.648 1.00 59.62 72 LYS A O 1
ATOM 575 N N . LYS A 1 73 ? 35.744 -3.467 -2.343 1.00 54.06 73 LYS A N 1
ATOM 576 C CA . LYS A 1 73 ? 36.980 -3.093 -1.625 1.00 54.06 73 LYS A CA 1
ATOM 577 C C . LYS A 1 73 ? 36.879 -1.764 -0.886 1.00 54.06 73 LYS A C 1
ATOM 579 O O . LYS A 1 73 ? 37.765 -1.451 -0.093 1.00 54.06 73 LYS A O 1
ATOM 584 N N . VAL A 1 74 ? 35.811 -1.000 -1.100 1.00 47.22 74 VAL A N 1
ATOM 585 C CA . VAL A 1 74 ? 35.498 0.127 -0.230 1.00 47.22 74 VAL A CA 1
ATOM 586 C C . VAL A 1 74 ? 34.703 -0.430 0.946 1.00 47.22 74 VAL A C 1
ATOM 588 O O . VAL A 1 74 ? 33.485 -0.564 0.885 1.00 47.22 74 VAL A O 1
ATOM 591 N N . ASN A 1 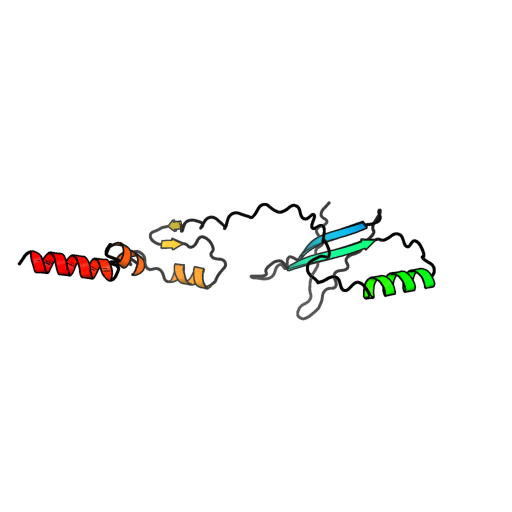75 ? 35.399 -0.765 2.035 1.00 54.78 75 ASN A N 1
ATOM 592 C CA . ASN A 1 75 ? 34.759 -0.815 3.345 1.00 54.78 75 ASN A CA 1
ATOM 593 C C . ASN A 1 75 ? 34.417 0.635 3.702 1.00 54.78 75 ASN A C 1
ATOM 595 O O . ASN A 1 75 ? 35.191 1.331 4.355 1.00 54.78 75 ASN A O 1
ATOM 599 N N . VAL A 1 76 ? 33.312 1.133 3.143 1.00 51.22 76 VAL A N 1
ATOM 600 C CA . VAL A 1 76 ? 32.680 2.336 3.661 1.00 51.22 76 VAL A CA 1
ATOM 601 C C . VAL A 1 76 ? 32.120 1.891 5.008 1.00 51.22 76 VAL A C 1
ATOM 603 O O . VAL A 1 76 ? 31.291 0.975 5.025 1.00 51.22 76 VAL A O 1
ATOM 606 N N . PRO A 1 77 ? 32.526 2.492 6.139 1.00 46.31 77 PRO A N 1
ATOM 607 C CA . PRO A 1 77 ? 31.729 2.372 7.343 1.00 46.31 77 PRO A CA 1
A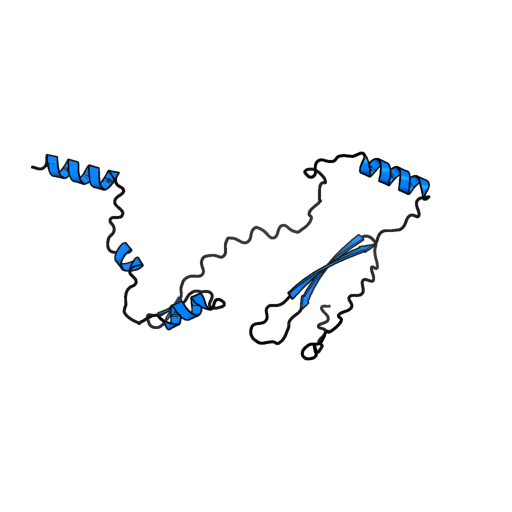TOM 608 C C . PRO A 1 77 ? 30.291 2.733 6.969 1.00 46.31 77 PRO A C 1
ATOM 610 O O . PRO A 1 77 ? 30.069 3.719 6.258 1.00 46.31 77 PRO A O 1
ATOM 613 N N . LEU A 1 78 ? 29.322 1.949 7.441 1.00 48.66 78 LEU A N 1
ATOM 614 C CA . LEU A 1 78 ? 27.887 2.142 7.193 1.00 48.66 78 LEU A CA 1
ATOM 615 C C . LEU A 1 78 ? 27.394 3.578 7.510 1.00 48.66 78 LEU A C 1
ATOM 617 O O . LEU A 1 78 ? 26.294 3.961 7.130 1.00 48.66 78 LEU A O 1
ATOM 621 N N . GLU A 1 79 ? 28.226 4.400 8.149 1.00 48.62 79 GLU A N 1
ATOM 622 C CA . GLU A 1 79 ? 27.979 5.797 8.488 1.00 48.62 79 GLU A CA 1
ATOM 623 C C . GLU A 1 79 ? 28.166 6.836 7.363 1.00 48.62 79 GLU A C 1
ATOM 625 O O . GLU A 1 79 ? 27.801 7.987 7.592 1.00 48.62 79 GLU A O 1
ATOM 630 N N . LYS A 1 80 ? 28.731 6.531 6.176 1.00 49.44 80 LYS A N 1
ATOM 631 C CA . LYS A 1 80 ? 29.039 7.595 5.175 1.00 49.44 80 LYS A CA 1
ATOM 632 C C . LYS A 1 80 ? 28.770 7.290 3.696 1.00 49.44 80 LYS A C 1
ATOM 634 O O . LYS A 1 80 ? 29.316 7.972 2.829 1.00 49.44 80 LYS A O 1
ATOM 639 N N . THR A 1 81 ? 27.869 6.371 3.353 1.00 41.00 81 THR A N 1
ATOM 640 C CA . THR A 1 81 ? 27.115 6.574 2.103 1.00 41.00 81 THR A CA 1
ATOM 641 C C . THR A 1 81 ? 26.178 7.742 2.348 1.00 41.00 81 THR A C 1
ATOM 643 O O . THR A 1 81 ? 25.194 7.608 3.071 1.00 41.00 81 THR A O 1
ATOM 646 N N . ALA A 1 82 ? 26.514 8.904 1.790 1.00 46.72 82 ALA A N 1
ATOM 647 C CA . ALA A 1 82 ? 25.604 10.028 1.693 1.00 46.72 82 ALA A CA 1
ATOM 648 C C . ALA A 1 82 ? 24.398 9.591 0.851 1.00 46.72 82 ALA A C 1
ATOM 650 O O . ALA A 1 82 ? 24.353 9.776 -0.363 1.00 46.72 82 ALA A O 1
ATOM 651 N N . TYR A 1 83 ? 23.419 8.974 1.513 1.00 42.62 83 TYR A N 1
ATOM 652 C CA . TYR A 1 83 ? 22.040 9.011 1.082 1.00 42.62 83 TYR A CA 1
ATOM 653 C C . TYR A 1 83 ? 21.713 10.492 1.011 1.00 42.62 83 TYR A C 1
ATOM 655 O O . TYR A 1 83 ? 21.503 11.141 2.035 1.00 42.62 83 TYR A O 1
ATOM 663 N N . VAL A 1 84 ? 21.748 11.057 -0.189 1.00 39.34 84 VAL A N 1
ATOM 664 C CA . VAL A 1 84 ? 21.147 12.360 -0.418 1.00 39.34 84 VAL A CA 1
ATOM 665 C C . VAL A 1 84 ? 19.646 12.133 -0.274 1.00 39.34 84 VAL A C 1
ATOM 667 O O . VAL A 1 84 ? 18.929 11.820 -1.219 1.00 39.34 84 VAL A O 1
ATOM 670 N N . GLN A 1 85 ? 19.199 12.178 0.976 1.00 43.53 85 GLN A N 1
ATOM 671 C CA . GLN A 1 85 ? 17.812 12.165 1.377 1.00 43.53 85 GLN A CA 1
ATOM 672 C C . GLN A 1 85 ? 17.224 13.520 0.987 1.00 43.53 85 GLN A C 1
ATOM 674 O O . GLN A 1 85 ? 17.083 14.405 1.821 1.00 43.53 85 GLN A O 1
ATOM 679 N N . PHE A 1 86 ? 16.863 13.693 -0.283 1.00 45.50 86 PHE A N 1
ATOM 680 C CA . PHE A 1 86 ? 15.846 14.679 -0.638 1.00 45.50 86 PHE A CA 1
ATOM 681 C C . PHE A 1 86 ? 14.470 14.041 -0.468 1.00 45.50 86 PHE A C 1
ATOM 683 O O . PHE A 1 86 ? 13.706 13.871 -1.412 1.00 45.50 86 PHE A O 1
ATOM 690 N N . TYR A 1 87 ? 14.146 13.704 0.776 1.00 49.66 87 TYR A N 1
ATOM 691 C CA . TYR A 1 87 ? 12.775 13.911 1.207 1.00 49.66 87 TYR A CA 1
ATOM 692 C C . TYR A 1 87 ? 12.687 15.417 1.474 1.00 49.66 87 TYR A C 1
ATOM 694 O O . TYR A 1 87 ? 13.603 15.948 2.111 1.00 49.66 87 TYR A O 1
ATOM 702 N N . PRO A 1 88 ? 11.649 16.150 1.038 1.00 42.69 88 PRO A N 1
ATOM 703 C CA . PRO A 1 88 ? 11.321 17.360 1.768 1.00 42.69 88 PRO A CA 1
ATOM 704 C C . PRO A 1 88 ? 11.197 16.919 3.224 1.00 42.69 88 PRO A C 1
ATOM 706 O O . PRO A 1 88 ? 10.365 16.067 3.543 1.00 42.69 88 PRO A O 1
ATOM 709 N N . THR A 1 89 ? 12.093 17.412 4.080 1.00 42.25 89 THR A N 1
ATOM 710 C CA . THR A 1 89 ? 11.943 17.312 5.524 1.00 42.25 89 THR A CA 1
ATOM 711 C C . THR A 1 89 ? 10.567 17.879 5.795 1.00 42.25 89 THR A C 1
ATOM 713 O O . THR A 1 89 ? 10.373 19.094 5.753 1.00 42.25 89 THR A O 1
ATOM 716 N N . VAL A 1 90 ? 9.583 16.999 5.976 1.00 48.53 90 VAL A N 1
ATOM 717 C CA . VAL A 1 90 ? 8.284 17.389 6.492 1.00 48.53 90 VAL A CA 1
ATOM 718 C C . VAL A 1 90 ? 8.653 17.946 7.849 1.00 48.53 90 VAL A C 1
ATOM 720 O O . VAL A 1 90 ? 9.113 17.198 8.716 1.00 48.53 90 VAL A O 1
ATOM 723 N N . ALA A 1 91 ? 8.644 19.278 7.936 1.00 51.78 91 ALA A N 1
ATOM 724 C CA . ALA A 1 91 ? 9.029 20.028 9.113 1.00 51.78 91 ALA A CA 1
ATOM 725 C C . ALA A 1 91 ? 8.451 19.286 10.304 1.00 51.78 91 ALA A C 1
ATOM 727 O O . ALA A 1 91 ? 7.253 19.000 10.272 1.00 51.78 91 ALA A O 1
ATOM 728 N N . GLN A 1 92 ? 9.321 18.894 11.246 1.00 50.66 92 GLN A N 1
ATOM 729 C CA . GLN A 1 92 ? 8.965 18.100 12.417 1.00 50.66 92 GLN A CA 1
ATOM 730 C C . GLN A 1 92 ? 7.562 18.494 12.843 1.00 50.66 92 GLN A C 1
ATOM 732 O O . GLN A 1 92 ? 7.356 19.621 13.306 1.00 50.66 92 GLN A O 1
ATOM 737 N N . ALA A 1 93 ? 6.591 17.614 12.575 1.00 53.81 93 ALA A N 1
ATOM 738 C CA . ALA A 1 93 ? 5.235 17.861 12.999 1.00 53.81 93 ALA A CA 1
ATOM 739 C C . ALA A 1 93 ? 5.362 18.079 14.500 1.00 53.81 93 ALA A C 1
ATOM 741 O O . ALA A 1 93 ? 5.818 17.184 15.223 1.00 53.81 93 ALA A O 1
ATOM 742 N N . LYS A 1 94 ? 5.086 19.316 14.943 1.00 51.97 94 LYS A N 1
ATOM 743 C CA . LYS A 1 94 ? 4.960 19.654 16.359 1.00 51.97 94 LYS A CA 1
ATOM 744 C C . LYS A 1 94 ? 4.239 18.474 16.987 1.00 51.97 94 LYS A C 1
ATOM 746 O O . LYS A 1 94 ? 3.191 18.097 16.459 1.00 51.97 94 LYS A O 1
ATOM 751 N N . LYS A 1 95 ? 4.817 17.890 18.050 1.00 48.59 95 LYS A N 1
ATOM 752 C CA . LYS A 1 95 ? 4.143 16.882 18.889 1.00 48.59 95 LYS A CA 1
ATOM 753 C C . LYS A 1 95 ? 2.662 17.244 18.890 1.00 48.59 95 LYS A C 1
ATOM 755 O O . LYS A 1 95 ? 2.411 18.417 19.206 1.00 48.59 95 LYS A O 1
ATOM 760 N N . PRO A 1 96 ? 1.743 16.350 18.464 1.00 50.31 96 PRO A N 1
ATOM 761 C CA . PRO A 1 96 ? 0.341 16.709 18.346 1.00 50.31 96 PRO A CA 1
ATOM 762 C C . PRO A 1 96 ? -0.019 17.423 19.635 1.00 50.31 96 PRO A C 1
ATOM 764 O O . PRO A 1 96 ? 0.220 16.895 20.728 1.00 50.31 96 PRO A O 1
ATOM 767 N N . GLN A 1 97 ? -0.400 18.699 19.496 1.00 56.03 97 GLN A N 1
ATOM 768 C CA . GLN A 1 97 ? -0.833 19.502 20.628 1.00 56.03 97 GLN A CA 1
ATOM 769 C C . GLN A 1 97 ? -1.815 18.612 21.361 1.00 56.03 97 GLN A C 1
ATOM 771 O O . GLN A 1 97 ? -2.725 18.112 20.704 1.00 56.03 97 GLN A O 1
ATOM 776 N N . LYS A 1 98 ? -1.565 18.327 22.648 1.00 59.06 98 LYS A N 1
ATOM 777 C CA . LYS A 1 98 ? -2.459 17.499 23.459 1.00 59.06 98 LYS A CA 1
ATOM 778 C C . LYS A 1 98 ? -3.864 18.031 23.217 1.00 59.06 98 LYS A C 1
ATOM 780 O O . LYS A 1 98 ? -4.175 19.137 23.662 1.00 59.06 98 LYS A O 1
ATOM 785 N N . LEU A 1 99 ? -4.627 17.314 22.397 1.00 57.53 99 LEU A N 1
ATOM 786 C CA . LEU A 1 99 ? -5.955 17.737 22.015 1.00 57.53 99 LEU A CA 1
ATOM 787 C C . LEU A 1 99 ? -6.724 17.743 23.327 1.00 57.53 99 LEU A C 1
ATOM 789 O O . LEU A 1 99 ? -6.680 16.769 24.082 1.00 57.53 99 LEU A O 1
ATOM 793 N N . LYS A 1 100 ? -7.246 18.922 23.661 1.00 60.84 100 LYS A N 1
ATOM 794 C CA . LYS A 1 100 ? -7.832 19.194 24.967 1.00 60.84 100 LYS A CA 1
ATOM 795 C C . LYS A 1 100 ? -8.943 18.173 25.195 1.00 60.84 100 LYS A C 1
ATOM 797 O O . LYS A 1 100 ? -9.722 17.913 24.282 1.00 60.84 100 LYS A O 1
ATOM 802 N N . GLU A 1 101 ? -8.960 17.574 26.379 1.00 65.88 101 GLU A N 1
ATOM 803 C CA . GLU A 1 101 ? -10.072 16.727 26.803 1.00 65.88 101 GLU A CA 1
ATOM 804 C C . GLU A 1 101 ? -11.358 17.556 26.703 1.00 65.88 101 GLU A C 1
ATOM 806 O O . GLU A 1 101 ? -11.366 18.734 27.069 1.00 65.88 101 GLU A O 1
ATOM 811 N N . ILE A 1 102 ? -12.393 16.974 26.103 1.00 73.56 102 ILE A N 1
ATOM 812 C CA . ILE A 1 102 ? -13.660 17.660 25.857 1.00 73.56 102 ILE A CA 1
ATOM 813 C C . ILE A 1 102 ? -14.583 17.324 27.021 1.00 73.56 102 ILE A C 1
ATOM 815 O O . ILE A 1 102 ? -14.877 16.150 27.245 1.00 73.56 102 ILE A O 1
ATOM 819 N N . ASP A 1 103 ? -15.046 18.342 27.737 1.00 73.38 103 ASP A N 1
ATOM 820 C CA . ASP A 1 103 ? -16.070 18.180 28.764 1.00 73.38 103 ASP A CA 1
ATOM 821 C C . ASP A 1 103 ? -17.453 18.307 28.116 1.00 73.38 103 ASP A C 1
ATOM 823 O O . ASP A 1 103 ? -17.778 19.319 27.489 1.00 73.38 103 ASP A O 1
ATOM 827 N N . TYR A 1 104 ? -18.270 17.265 28.240 1.00 71.75 104 TYR A N 1
ATOM 828 C CA . TYR A 1 104 ? -19.637 17.236 27.736 1.00 71.75 104 TYR A CA 1
ATOM 829 C C . TYR A 1 104 ? -20.535 16.539 28.754 1.00 71.75 104 TYR A C 1
ATOM 831 O O . TYR A 1 104 ? -20.329 15.367 29.050 1.00 71.75 104 TYR A O 1
ATOM 839 N N . GLN A 1 105 ? -21.534 17.255 29.279 1.00 67.25 105 GLN A N 1
ATOM 840 C CA . GLN A 1 105 ? -22.504 16.718 30.248 1.00 67.25 105 GLN A CA 1
ATOM 841 C C . GLN A 1 105 ? -21.835 16.047 31.469 1.00 67.25 105 GLN A C 1
ATOM 843 O O . GLN A 1 105 ? -22.163 14.917 31.814 1.00 67.25 105 GLN A O 1
ATOM 848 N N . ASP A 1 106 ? -20.853 16.723 32.081 1.00 70.94 106 ASP A N 1
ATOM 849 C CA . ASP A 1 106 ? -20.050 16.235 33.223 1.00 70.94 106 ASP A CA 1
ATOM 850 C C . ASP A 1 106 ? -19.212 14.970 32.951 1.00 70.94 106 ASP A C 1
ATOM 852 O O . ASP A 1 106 ? -18.637 14.377 33.869 1.00 70.94 106 ASP A O 1
ATOM 856 N N . LEU A 1 107 ? -19.103 14.573 31.681 1.00 73.44 107 LEU A N 1
ATOM 857 C CA . LEU A 1 107 ? -18.254 13.490 31.205 1.00 73.44 107 LEU A CA 1
ATOM 858 C C . LEU A 1 107 ? -17.067 14.067 30.434 1.00 73.44 107 LEU A C 1
ATOM 860 O O . LEU A 1 107 ? -17.198 14.997 29.637 1.00 73.44 107 LEU A O 1
ATOM 864 N N . ARG A 1 108 ? -15.891 13.486 30.663 1.00 77.06 108 ARG A N 1
ATOM 865 C CA . ARG A 1 108 ? -14.619 13.929 30.098 1.00 77.06 108 ARG A CA 1
ATOM 866 C C . ARG A 1 108 ? -14.195 12.970 29.001 1.00 77.06 108 ARG A C 1
ATOM 868 O O . ARG A 1 108 ? -13.803 11.826 29.261 1.00 77.06 108 ARG A O 1
ATOM 875 N N . PHE A 1 109 ? -14.271 13.444 27.767 1.00 81.75 109 PHE A N 1
ATOM 876 C CA . PHE A 1 109 ? -13.962 12.664 26.581 1.00 81.75 109 PHE A CA 1
ATOM 877 C C . PHE A 1 109 ? -12.494 12.857 26.182 1.00 81.75 109 PHE A C 1
ATOM 879 O O . PHE A 1 109 ? -12.046 13.991 25.968 1.00 81.75 109 PHE A O 1
ATOM 886 N N . PRO A 1 110 ? -11.725 11.762 26.045 1.00 80.00 110 PRO A N 1
ATOM 887 C CA . PRO A 1 110 ? -10.447 11.795 25.354 1.00 80.00 110 PRO A CA 1
ATOM 888 C C . PRO A 1 110 ? -10.639 12.278 23.916 1.00 80.00 110 PRO A C 1
ATOM 890 O O . PRO A 1 110 ? -11.623 11.939 23.263 1.00 80.00 110 PRO A O 1
ATOM 893 N N . ALA A 1 111 ? -9.667 13.025 23.400 1.00 76.00 111 ALA A N 1
ATOM 894 C CA . ALA A 1 111 ? -9.725 13.545 22.036 1.00 76.00 111 ALA A CA 1
ATOM 895 C C . ALA A 1 111 ? -9.653 12.464 20.942 1.00 76.00 111 ALA A C 1
ATOM 897 O O . ALA A 1 111 ? -9.994 12.737 19.794 1.00 76.00 111 ALA A O 1
ATOM 898 N N . ASP A 1 112 ? -9.200 11.259 21.289 1.00 78.69 112 ASP A N 1
ATOM 899 C CA . ASP A 1 112 ? -9.192 10.100 20.404 1.00 78.69 112 ASP A CA 1
ATOM 900 C C . ASP A 1 112 ? -9.910 8.920 21.077 1.00 78.69 112 ASP A C 1
ATOM 902 O O . ASP A 1 112 ? -9.539 8.491 22.173 1.00 78.69 112 ASP A O 1
ATOM 906 N N . LEU A 1 113 ? -10.940 8.405 20.403 1.00 79.81 113 LEU A N 1
ATOM 907 C CA . LEU A 1 113 ? -11.746 7.251 20.814 1.00 79.81 113 LEU A CA 1
ATOM 908 C C . LEU A 1 113 ? -11.483 6.010 19.946 1.00 79.81 113 LEU A C 1
ATOM 910 O O . LEU A 1 113 ? -12.195 5.018 20.066 1.00 79.81 113 LEU A O 1
ATOM 914 N N . SER A 1 114 ? -10.458 6.030 19.089 1.00 81.12 114 SER A N 1
ATOM 915 C CA . SER A 1 114 ? -10.072 4.887 18.248 1.00 81.12 114 SER A CA 1
ATOM 916 C C . SER A 1 114 ? -9.605 3.664 19.052 1.00 81.12 114 SER A C 1
ATOM 918 O O . SER A 1 114 ? -9.621 2.538 18.557 1.00 81.12 114 SER A O 1
ATOM 920 N N . ASN A 1 115 ? -9.206 3.870 20.311 1.00 84.50 115 ASN A N 1
ATOM 921 C CA . ASN A 1 115 ? -8.733 2.829 21.214 1.00 84.50 115 ASN A CA 1
ATOM 922 C C . ASN A 1 115 ? -9.874 2.317 22.123 1.00 84.50 115 ASN A C 1
ATOM 924 O O . ASN A 1 115 ? -10.479 3.128 22.832 1.00 84.50 115 ASN A O 1
ATOM 928 N N . PRO A 1 116 ? -10.121 0.992 22.223 1.00 86.50 116 PRO A N 1
ATOM 929 C CA . PRO A 1 116 ? -11.133 0.431 23.128 1.00 86.50 116 PRO A CA 1
ATOM 930 C C . PRO A 1 116 ? -10.942 0.838 24.597 1.00 86.50 116 PRO A C 1
ATOM 932 O O . PRO A 1 116 ? -11.920 0.992 25.327 1.00 86.50 116 PRO A O 1
ATOM 935 N N . PHE A 1 117 ? -9.703 1.078 25.037 1.00 83.50 117 PHE A N 1
ATOM 936 C CA . PHE A 1 117 ? -9.421 1.599 26.376 1.00 83.50 117 PHE A CA 1
ATOM 937 C C . PHE A 1 117 ? -9.991 3.011 26.586 1.00 83.50 117 PHE A C 1
ATOM 939 O O . PHE A 1 117 ? -10.540 3.307 27.650 1.00 83.50 117 PHE A O 1
ATOM 946 N N . ALA A 1 118 ? -9.894 3.882 25.576 1.00 84.88 118 ALA A N 1
ATOM 947 C CA . ALA A 1 118 ? -10.437 5.237 25.635 1.00 84.88 118 ALA A CA 1
ATOM 948 C C . ALA A 1 118 ? -11.971 5.202 25.712 1.00 84.88 118 ALA A C 1
ATOM 950 O O . ALA A 1 118 ? -12.558 5.865 26.566 1.00 84.88 118 ALA A O 1
ATOM 951 N N . VAL A 1 119 ? -12.603 4.342 24.908 1.00 85.88 119 VAL A N 1
ATOM 952 C CA . VAL A 1 119 ? -14.057 4.111 24.935 1.00 85.88 119 VAL A CA 1
ATOM 953 C C . VAL A 1 119 ? -14.515 3.598 26.302 1.00 85.88 119 VAL A C 1
ATOM 955 O O . VAL A 1 119 ? -15.427 4.164 26.901 1.00 85.88 119 VAL A O 1
ATOM 958 N N . ALA A 1 120 ? -13.846 2.580 26.850 1.00 85.75 120 ALA A N 1
ATOM 959 C CA . ALA A 1 120 ? -14.170 2.050 28.174 1.00 85.75 120 ALA A CA 1
ATOM 960 C C . ALA A 1 120 ? -13.992 3.103 29.279 1.00 85.75 120 ALA A C 1
ATOM 962 O O . ALA A 1 120 ? -14.744 3.122 30.251 1.00 85.75 120 ALA A O 1
ATOM 963 N N . THR A 1 121 ? -13.015 4.002 29.133 1.00 82.94 121 THR A N 1
ATOM 964 C CA . THR A 1 121 ? -12.783 5.084 30.097 1.00 82.94 121 THR A CA 1
ATOM 965 C C . THR A 1 121 ? -13.937 6.080 30.121 1.00 82.94 121 THR A C 1
ATOM 967 O O . THR A 1 121 ? -14.215 6.613 31.186 1.00 82.94 121 THR A O 1
ATOM 970 N N . VAL A 1 122 ? -14.610 6.322 28.995 1.00 84.81 122 VAL A N 1
ATOM 971 C CA . VAL A 1 122 ? -15.802 7.181 28.918 1.00 84.81 122 VAL A CA 1
ATOM 972 C C . VAL A 1 122 ? -17.040 6.457 29.446 1.00 84.81 122 VAL A C 1
ATOM 974 O O . VAL A 1 122 ? -17.755 7.009 30.271 1.00 84.81 122 VAL A O 1
ATOM 977 N N . LEU A 1 123 ? -17.275 5.208 29.029 1.00 85.44 123 LEU A N 1
ATOM 978 C CA . LEU A 1 123 ? -18.475 4.451 29.421 1.00 85.44 123 LEU A CA 1
ATOM 979 C C . LEU A 1 123 ? -18.553 4.173 30.928 1.00 85.44 123 LEU A C 1
ATOM 981 O O . LEU A 1 123 ? -19.642 4.104 31.485 1.00 85.44 123 LEU A O 1
ATOM 985 N N . ASN A 1 124 ? -17.401 4.018 31.585 1.00 84.75 124 ASN A N 1
ATOM 986 C CA . ASN A 1 124 ? -17.315 3.776 33.026 1.00 84.75 124 ASN A CA 1
ATOM 987 C C . ASN A 1 124 ? -17.206 5.073 33.855 1.00 84.75 124 ASN A C 1
ATOM 989 O O . ASN A 1 124 ? -16.877 5.014 35.043 1.00 84.75 124 ASN A O 1
ATOM 993 N N . GLN A 1 125 ? -17.387 6.252 33.250 1.00 81.00 125 GLN A N 1
ATOM 994 C CA . GLN A 1 125 ? -17.487 7.500 34.008 1.00 81.00 125 GLN A CA 1
ATOM 995 C C . GLN A 1 125 ? -18.872 7.630 34.637 1.00 81.00 125 GLN A C 1
ATOM 997 O O . GLN A 1 125 ? -19.890 7.400 33.997 1.00 81.00 125 GLN A O 1
ATOM 1002 N N . GLU A 1 126 ? -18.895 8.044 35.899 1.00 73.31 126 GLU A N 1
ATOM 1003 C CA . GLU A 1 126 ? -20.114 8.412 36.608 1.00 73.31 126 GLU A CA 1
ATOM 1004 C C . GLU A 1 126 ? -20.118 9.934 36.774 1.00 73.31 126 GLU A C 1
ATOM 1006 O O . GLU A 1 126 ? -19.185 10.491 37.366 1.00 73.31 126 GLU A O 1
ATOM 1011 N N . ALA A 1 127 ? -21.145 10.605 36.245 1.00 63.69 127 ALA A N 1
ATOM 1012 C CA . ALA A 1 127 ? -21.307 12.049 36.384 1.00 63.69 127 ALA A CA 1
ATOM 1013 C C . ALA A 1 127 ? -21.334 12.432 37.877 1.00 63.69 127 ALA A C 1
ATOM 1015 O O . ALA A 1 127 ? -22.090 11.861 38.664 1.00 63.69 127 ALA A O 1
ATOM 1016 N N . GLY A 1 128 ? -20.464 13.362 38.281 1.00 64.12 128 GLY A N 1
ATOM 1017 C CA . GLY A 1 128 ? -20.358 13.841 39.666 1.00 64.12 128 GLY A CA 1
ATOM 1018 C C . GLY A 1 128 ? -19.345 13.122 40.573 1.00 64.12 128 GLY A C 1
ATOM 1019 O O . GLY A 1 128 ? -19.112 13.588 41.689 1.00 64.12 128 GLY A O 1
ATOM 1020 N N . LYS A 1 129 ? -18.677 12.041 40.134 1.00 66.12 129 LYS A N 1
ATOM 1021 C CA . LYS A 1 129 ? -17.572 11.424 40.901 1.00 66.12 129 LYS A CA 1
ATOM 1022 C C . LYS A 1 129 ? -16.212 11.999 40.492 1.00 66.12 129 LYS A C 1
ATOM 1024 O O . LYS A 1 129 ? -15.629 11.612 39.480 1.00 66.12 129 LYS A O 1
ATOM 1029 N N . MET A 1 130 ? -15.670 12.886 41.326 1.00 58.84 130 MET A N 1
ATOM 1030 C CA . MET A 1 130 ? -14.341 13.484 41.146 1.00 58.84 130 MET A CA 1
ATOM 1031 C C . MET A 1 130 ? -13.241 12.405 41.177 1.00 58.84 130 MET A C 1
ATOM 1033 O O . MET A 1 130 ? -13.200 11.566 42.082 1.00 58.84 130 MET A O 1
ATOM 1037 N N . LYS A 1 131 ? -12.337 12.384 40.185 1.00 63.50 131 LYS A N 1
ATOM 1038 C CA . LYS A 1 131 ? -11.251 11.391 40.146 1.00 63.50 131 LYS A CA 1
ATOM 1039 C C . LYS A 1 131 ? -10.249 11.670 41.270 1.00 63.50 131 LYS A C 1
ATOM 1041 O O . LYS A 1 131 ? -9.949 12.811 41.604 1.00 63.50 131 LYS A O 1
ATOM 1046 N N . ILE A 1 132 ? -9.618 10.608 41.778 1.00 62.62 132 ILE A N 1
ATOM 1047 C CA . ILE A 1 132 ? -8.558 10.676 42.807 1.00 62.62 132 ILE A CA 1
ATOM 1048 C C . ILE A 1 132 ? -7.397 11.605 42.386 1.00 62.62 132 ILE A C 1
ATOM 1050 O O . ILE A 1 132 ? -6.709 12.169 43.232 1.00 62.62 132 ILE A O 1
ATOM 1054 N N . LYS A 1 133 ? -7.169 11.780 41.075 1.00 62.25 133 LYS A N 1
ATOM 1055 C CA . LYS A 1 133 ? -6.148 12.696 40.544 1.00 62.25 133 LYS A CA 1
ATOM 1056 C C . LYS A 1 133 ? -6.484 14.169 40.805 1.00 62.25 133 LYS A C 1
ATOM 1058 O O . LYS A 1 133 ? -5.573 14.915 41.142 1.00 62.25 133 LYS A O 1
ATOM 1063 N N . ASP A 1 134 ? -7.759 14.543 40.732 1.00 61.84 134 ASP A N 1
ATOM 1064 C CA . ASP A 1 134 ? -8.224 15.909 41.003 1.00 61.84 134 ASP A CA 1
ATOM 1065 C C . ASP A 1 134 ? -8.320 16.159 42.522 1.00 61.84 134 ASP A C 1
ATOM 1067 O O . ASP A 1 134 ? -7.964 17.231 43.002 1.00 61.84 134 ASP A O 1
ATOM 1071 N N . LEU A 1 135 ? -8.646 15.121 43.309 1.00 60.00 135 LEU A N 1
ATOM 1072 C CA . LEU A 1 135 ? -8.497 15.122 44.778 1.00 60.00 135 LEU A CA 1
ATOM 1073 C C . LEU A 1 135 ? -7.052 15.407 45.222 1.00 60.00 135 LEU A C 1
ATOM 1075 O O . LEU A 1 135 ? -6.838 16.121 46.194 1.00 60.00 135 LEU A O 1
ATOM 1079 N N . LYS A 1 136 ? -6.053 14.874 44.506 1.00 56.62 136 LYS A N 1
ATOM 1080 C CA . LYS A 1 136 ? -4.633 15.138 44.793 1.00 56.62 136 LYS A CA 1
ATOM 1081 C C . LYS A 1 136 ? -4.174 16.534 44.386 1.00 56.62 136 LYS A C 1
ATOM 1083 O O . LYS A 1 136 ? -3.144 16.978 44.876 1.00 56.62 136 LYS A O 1
ATOM 1088 N N . GLN A 1 137 ? -4.889 17.198 43.484 1.00 54.16 137 GLN A N 1
ATOM 1089 C CA . GLN A 1 137 ? -4.563 18.560 43.070 1.00 54.16 137 GLN A CA 1
ATOM 1090 C C . GLN A 1 137 ? -5.150 19.600 44.037 1.00 54.16 137 GLN A C 1
ATOM 1092 O O . GLN A 1 137 ? -4.577 20.673 44.184 1.00 54.16 137 GLN A O 1
ATOM 1097 N N . GLY A 1 138 ? -6.235 19.251 44.741 1.00 45.59 138 GLY A N 1
ATOM 1098 C CA . GLY A 1 138 ? -6.793 20.032 45.852 1.00 45.59 138 GLY A CA 1
ATOM 1099 C C . GLY A 1 138 ? -6.014 19.929 47.169 1.00 45.59 138 GLY A C 1
ATOM 1100 O O . GLY A 1 138 ? -6.278 20.702 48.084 1.00 45.59 138 GLY A O 1
ATOM 1101 N N . ASP A 1 139 ? -5.041 19.021 47.264 1.00 50.59 139 ASP A N 1
ATOM 1102 C CA . ASP A 1 139 ? -4.055 18.990 48.345 1.00 50.59 139 ASP A CA 1
ATOM 1103 C C . ASP A 1 139 ? -2.722 19.459 47.750 1.00 50.59 139 ASP A C 1
ATOM 1105 O O . ASP A 1 139 ? -1.867 18.667 47.342 1.00 50.59 139 ASP A O 1
ATOM 1109 N N . GLU A 1 140 ? -2.588 20.781 47.594 1.00 49.34 140 GLU A N 1
ATOM 1110 C CA . GLU A 1 140 ? -1.418 21.460 47.025 1.00 49.34 140 GLU A CA 1
ATOM 1111 C C . GLU A 1 140 ? -0.229 21.401 47.996 1.00 49.34 140 GLU A C 1
ATOM 1113 O O . GLU A 1 140 ? 0.316 22.384 48.490 1.00 49.34 140 GLU A O 1
ATOM 1118 N N . VAL A 1 141 ? 0.158 20.177 48.330 1.00 50.09 141 VAL A N 1
ATOM 1119 C CA . VAL A 1 141 ? 1.224 19.856 49.252 1.00 50.09 141 VAL A CA 1
ATOM 1120 C C . VAL A 1 141 ? 1.941 18.616 48.727 1.00 50.09 141 VAL A C 1
ATOM 1122 O O . VAL A 1 141 ? 2.190 17.633 49.426 1.00 50.09 141 VAL A O 1
ATOM 1125 N N . SER A 1 142 ? 2.388 18.694 47.473 1.00 52.62 142 SER A N 1
ATOM 1126 C CA . SER A 1 142 ? 3.551 17.923 47.024 1.00 52.62 142 SER A CA 1
ATOM 1127 C C . SER A 1 142 ? 4.806 18.479 47.710 1.00 52.62 142 SER A C 1
ATOM 1129 O O . SER A 1 142 ? 5.702 19.022 47.073 1.00 52.62 142 SER A O 1
ATOM 1131 N N . LYS A 1 143 ? 4.864 18.389 49.045 1.00 58.66 143 LYS A N 1
ATOM 1132 C CA . LYS A 1 143 ? 6.056 18.737 49.815 1.00 58.66 143 LYS A CA 1
ATOM 1133 C C . LYS A 1 143 ? 7.097 17.666 49.534 1.00 58.66 143 LYS A C 1
ATOM 1135 O O . LYS A 1 143 ? 6.990 16.537 50.023 1.00 58.66 143 LYS A O 1
ATOM 1140 N N . THR A 1 144 ? 8.104 18.036 48.748 1.00 70.75 144 THR A N 1
ATOM 1141 C CA . THR A 1 144 ? 9.396 17.348 48.703 1.00 70.75 144 THR A CA 1
ATOM 1142 C C . THR A 1 144 ? 9.875 17.076 50.133 1.00 70.75 144 THR A C 1
ATOM 1144 O O . THR A 1 144 ? 9.553 17.829 51.055 1.00 70.75 144 THR A O 1
ATOM 1147 N N . LYS A 1 145 ? 10.634 15.989 50.346 1.00 70.31 145 LYS A N 1
ATOM 1148 C CA . LYS A 1 145 ? 11.137 15.593 51.680 1.00 70.31 145 LYS A CA 1
ATOM 1149 C C . LYS A 1 145 ? 11.753 16.783 52.434 1.00 70.31 145 LYS A C 1
ATOM 1151 O O . LYS A 1 145 ? 11.444 16.992 53.600 1.00 70.31 145 LYS A O 1
ATOM 1156 N N . GLN A 1 146 ? 12.499 17.613 51.708 1.00 71.19 146 GLN A N 1
ATOM 1157 C CA . GLN A 1 146 ? 13.138 18.824 52.219 1.00 71.19 146 GLN A CA 1
ATOM 1158 C C . GLN A 1 146 ? 12.147 19.877 52.734 1.00 71.19 146 GLN A C 1
ATOM 1160 O O . GLN A 1 146 ? 12.399 20.495 53.760 1.00 71.19 146 GLN A O 1
ATOM 1165 N N . MET A 1 147 ? 10.992 20.060 52.089 1.00 72.25 147 MET A N 1
ATOM 1166 C CA . MET A 1 147 ? 9.998 21.030 52.557 1.00 72.25 147 MET A CA 1
ATOM 1167 C C . MET A 1 147 ? 9.228 20.533 53.784 1.00 72.25 147 MET A C 1
ATOM 1169 O O . MET A 1 147 ? 8.823 21.337 54.620 1.00 72.25 147 MET A O 1
ATOM 1173 N N . LYS A 1 148 ? 9.042 19.213 53.930 1.00 75.38 148 LYS A N 1
ATOM 1174 C CA . LYS A 1 148 ? 8.495 18.640 55.174 1.00 75.38 148 LYS A CA 1
ATOM 1175 C C . LYS A 1 148 ? 9.466 18.828 56.341 1.00 75.38 148 LYS A C 1
ATOM 1177 O O . LYS A 1 148 ? 9.025 19.193 57.424 1.00 75.38 148 LYS A O 1
ATOM 1182 N N . GLU A 1 149 ? 10.756 18.614 56.095 1.00 75.69 149 GLU A N 1
ATOM 1183 C CA . GLU A 1 149 ? 11.828 18.764 57.086 1.00 75.69 149 GLU A CA 1
ATOM 1184 C C . GLU A 1 149 ? 12.000 20.229 57.518 1.00 75.69 149 GLU A C 1
ATOM 1186 O O . GLU A 1 149 ? 11.986 20.518 58.710 1.00 75.69 149 GLU A O 1
ATOM 1191 N N . ALA A 1 150 ? 11.995 21.174 56.570 1.00 79.69 150 ALA A N 1
ATOM 1192 C CA . ALA A 1 150 ? 12.064 22.607 56.868 1.00 79.69 150 ALA A CA 1
ATOM 1193 C C . ALA A 1 150 ? 10.860 23.116 57.684 1.00 79.69 150 ALA A C 1
ATOM 1195 O O . ALA A 1 150 ? 11.025 23.889 58.625 1.00 79.69 150 ALA A O 1
ATOM 1196 N N . ILE A 1 151 ? 9.642 22.662 57.361 1.00 81.50 151 ILE A N 1
ATOM 1197 C CA . ILE A 1 151 ? 8.436 23.028 58.126 1.00 81.50 151 ILE A CA 1
ATOM 1198 C C . ILE A 1 151 ? 8.479 22.445 59.537 1.00 81.50 151 ILE A C 1
ATOM 1200 O O . ILE A 1 151 ? 8.018 23.089 60.477 1.00 81.50 151 ILE A O 1
ATOM 1204 N N . PHE A 1 152 ? 9.020 21.236 59.692 1.00 79.38 152 PHE A N 1
ATOM 1205 C CA . PHE A 1 152 ? 9.191 20.618 60.998 1.00 79.38 152 PHE A CA 1
ATOM 1206 C C . PHE A 1 152 ? 10.185 21.406 61.862 1.00 79.38 152 PHE A C 1
ATOM 1208 O O . PHE A 1 152 ? 9.824 21.795 62.969 1.00 79.38 152 PHE A O 1
ATOM 1215 N N . GLU A 1 153 ? 11.378 21.730 61.347 1.00 80.44 153 GLU A N 1
ATOM 1216 C CA . GLU A 1 153 ? 12.361 22.540 62.085 1.00 80.44 153 GLU A CA 1
ATOM 1217 C C . GLU A 1 153 ? 11.816 23.916 62.481 1.00 80.44 153 GLU A C 1
ATOM 1219 O O . GLU A 1 153 ? 12.074 24.393 63.585 1.00 80.44 153 GLU A O 1
ATOM 1224 N N . GLN A 1 154 ? 11.041 24.555 61.601 1.00 76.69 154 GLN A N 1
ATOM 1225 C CA . GLN A 1 154 ? 10.433 25.849 61.899 1.00 76.69 154 GLN A CA 1
ATOM 1226 C C . GLN A 1 154 ? 9.406 25.754 63.035 1.00 76.69 154 GLN A C 1
ATOM 1228 O O . GLN A 1 154 ? 9.341 26.659 63.863 1.00 76.69 154 GLN A O 1
ATOM 1233 N N . LYS A 1 155 ? 8.632 24.661 63.097 1.00 79.00 155 LYS A N 1
ATOM 1234 C CA . LYS A 1 155 ? 7.653 24.427 64.167 1.00 79.00 155 LYS A CA 1
ATOM 1235 C C . LYS A 1 155 ? 8.330 24.130 65.504 1.00 79.00 155 LYS A C 1
ATOM 1237 O O . LYS A 1 155 ? 7.925 24.682 66.511 1.00 79.00 155 LYS A O 1
ATOM 1242 N N . VAL A 1 156 ? 9.404 23.339 65.485 1.00 77.44 156 VAL A N 1
ATOM 1243 C CA . VAL A 1 156 ? 10.203 23.002 66.678 1.00 77.44 156 VAL A CA 1
ATOM 1244 C C . VAL A 1 156 ? 10.894 24.228 67.288 1.00 77.44 156 VAL A C 1
ATOM 1246 O O . VAL A 1 156 ? 11.176 24.229 68.476 1.00 77.44 156 VAL A O 1
ATOM 1249 N N . ARG A 1 157 ? 11.170 25.278 66.502 1.00 72.06 157 ARG A N 1
ATOM 1250 C CA . ARG A 1 157 ? 11.735 26.548 67.001 1.00 72.06 157 ARG A CA 1
ATOM 1251 C C . ARG A 1 157 ? 10.691 27.553 67.502 1.00 72.06 157 ARG A C 1
ATOM 1253 O O . ARG A 1 157 ? 11.085 28.608 67.992 1.00 72.06 157 ARG A O 1
ATOM 1260 N N . GLN A 1 158 ? 9.403 27.298 67.267 1.00 60.28 158 GLN A N 1
ATOM 1261 C CA . GLN A 1 158 ? 8.304 28.164 67.710 1.00 60.28 158 GLN A CA 1
ATOM 1262 C C . GLN A 1 158 ? 7.651 27.697 69.020 1.00 60.28 158 GLN A C 1
ATOM 1264 O O . GLN A 1 158 ? 6.801 28.424 69.533 1.00 60.28 158 GLN A O 1
ATOM 1269 N N . ASP A 1 159 ? 8.071 26.548 69.549 1.00 51.06 159 ASP A N 1
ATOM 1270 C CA . ASP A 1 159 ? 7.883 26.142 70.948 1.00 51.06 159 ASP A CA 1
ATOM 1271 C C . ASP A 1 159 ? 9.140 26.495 71.768 1.00 51.06 159 ASP A C 1
ATOM 1273 O O . ASP A 1 159 ? 8.996 26.769 72.982 1.00 51.06 159 ASP A O 1
#

InterPro domains:
  IPR029676 Cilia- and flagella-associated protein 221 [PTHR46500] (6-159)

Radius of gyration: 30.96 Å; chains: 1; bounding box: 60×45×93 Å

Organism: Rattus norvegicus (NCBI:txid10116)

Secondary structure (DSSP, 8-state):
--------PPTT-----------SSSEEEEEEEEE---STTPPPEEEEEEEEE-------HHHHHHHHHHHHH----TT-------S-----------PPPEEETTEEE-S---SHHHHHHHHT--TT---HHHHTTSS-----HHHHHHHHHHHHT--

Sequence (159 aa):
MSSLERGIIPANGEARVTVTFTPIQYGIAQIKIQLWISQFNSQPYECVFTGTCHPNIALPLEEFKRLNDRSKKVNVPLEKTAYVQFYPTVAQAKKPQKLKEIDYQDLRFPADLSNPFAVATVLNQEAGKMKIKDLKQGDEVSKTKQMKEAIFEQKVRQD

Foldseek 3Di:
DDDDDDDDADDVHDDDDDDDDDDPDFDKDKDWDWADDPDPLDDTDIDIDIDGGDPCPPDPPVVVVVVVVVVVPPPPPPPDPPPVPPPPPPPPPPPPPLPAFDQDQQFTQRPDPSDVVSVVNRVPDDRPDDDVVVVVVVVVCPPDPVNVVVVVVVVVVVD